Protein AF-A0A3R7QLY0-F1 (afdb_monomer)

Structure (mmCIF, N/CA/C/O backbone):
data_AF-A0A3R7QLY0-F1
#
_entry.id   AF-A0A3R7QLY0-F1
#
loop_
_atom_site.group_PDB
_atom_site.id
_atom_site.type_symbol
_atom_site.label_atom_id
_atom_site.label_alt_id
_atom_site.label_comp_id
_atom_site.label_asym_id
_atom_site.label_entity_id
_atom_site.label_seq_id
_atom_site.pdbx_PDB_ins_code
_atom_site.Cartn_x
_atom_site.Cartn_y
_atom_site.Cartn_z
_atom_site.occupancy
_atom_site.B_iso_or_equiv
_atom_site.auth_seq_id
_atom_site.auth_comp_id
_atom_site.auth_asym_id
_atom_site.auth_atom_id
_atom_site.pdbx_PDB_model_num
ATOM 1 N N . MET A 1 1 ? -19.342 34.302 -19.484 1.00 48.03 1 MET A N 1
ATOM 2 C CA . MET A 1 1 ? -20.013 32.993 -19.301 1.00 48.03 1 MET A CA 1
ATOM 3 C C . MET A 1 1 ? -18.944 31.925 -19.470 1.00 48.03 1 MET A C 1
ATOM 5 O O . MET A 1 1 ? -18.903 31.224 -20.471 1.00 48.03 1 MET A O 1
ATOM 9 N N . ASP A 1 2 ? -18.043 31.852 -18.491 1.00 50.25 2 ASP A N 1
ATOM 10 C CA . ASP A 1 2 ? -16.729 31.215 -18.619 1.00 50.25 2 ASP A CA 1
ATOM 11 C C . ASP A 1 2 ? -16.533 30.269 -17.436 1.00 50.25 2 ASP A C 1
ATOM 13 O O . ASP A 1 2 ? -15.819 30.571 -16.488 1.00 50.25 2 ASP A O 1
ATOM 17 N N . SER A 1 3 ? -17.269 29.155 -17.405 1.00 53.09 3 SER A N 1
ATOM 18 C CA . SER A 1 3 ? -17.128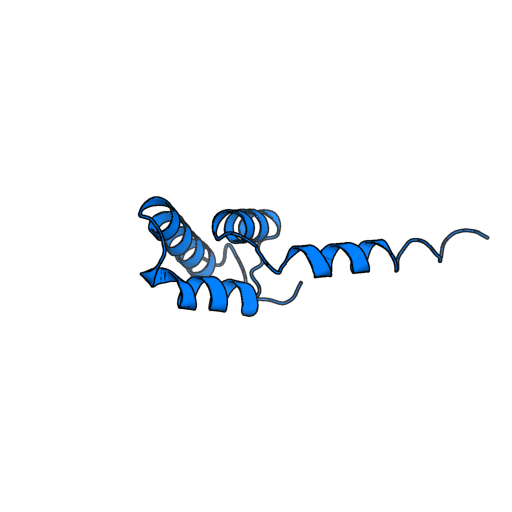 28.212 -16.284 1.00 53.09 3 SER A CA 1
ATOM 19 C C . SER A 1 3 ? -17.546 26.777 -16.599 1.00 53.09 3 SER A C 1
ATOM 21 O O . SER A 1 3 ? -18.084 26.082 -15.748 1.00 53.09 3 SER A O 1
ATOM 23 N N . LEU A 1 4 ? -17.324 26.297 -17.829 1.00 53.25 4 LEU A N 1
ATOM 24 C CA . LEU A 1 4 ? -17.610 24.891 -18.171 1.00 53.25 4 LEU A CA 1
ATOM 25 C C . LEU A 1 4 ? -16.565 24.202 -19.067 1.00 53.25 4 LEU A C 1
ATOM 27 O O . LEU A 1 4 ? -16.768 23.055 -19.450 1.00 53.25 4 LEU A O 1
ATOM 31 N N . ARG A 1 5 ? -15.416 24.830 -19.365 1.00 48.19 5 ARG A N 1
ATOM 32 C CA . ARG A 1 5 ? -14.359 24.195 -20.186 1.00 48.19 5 ARG A CA 1
ATOM 33 C C . ARG A 1 5 ? -13.162 23.618 -19.419 1.00 48.19 5 ARG A C 1
ATOM 35 O O . ARG A 1 5 ? -12.426 22.834 -20.004 1.00 48.19 5 ARG A O 1
ATOM 42 N N . SER A 1 6 ? -12.996 23.895 -18.122 1.00 46.03 6 SER A N 1
ATOM 43 C CA . SER A 1 6 ? -11.793 23.464 -17.373 1.00 46.03 6 SER A CA 1
ATOM 44 C C . SER A 1 6 ? -11.914 22.149 -16.600 1.00 46.03 6 SER A C 1
ATOM 46 O O . SER A 1 6 ? -10.951 21.737 -15.965 1.00 46.03 6 SER A O 1
ATOM 48 N N . ARG A 1 7 ? -13.057 21.451 -16.634 1.00 50.06 7 ARG A N 1
ATOM 49 C CA . ARG A 1 7 ? -13.240 20.235 -15.811 1.00 50.06 7 ARG A CA 1
ATOM 50 C C . ARG A 1 7 ? -12.915 18.922 -16.529 1.00 50.06 7 ARG A C 1
ATOM 52 O O . ARG A 1 7 ? -12.767 17.905 -15.870 1.00 50.06 7 ARG A O 1
ATOM 59 N N . VAL A 1 8 ? -12.755 18.939 -17.855 1.00 51.00 8 VAL A N 1
ATOM 60 C CA . VAL A 1 8 ? -12.517 17.716 -18.654 1.00 51.00 8 VAL A CA 1
ATOM 61 C C . VAL A 1 8 ? -11.022 17.461 -18.916 1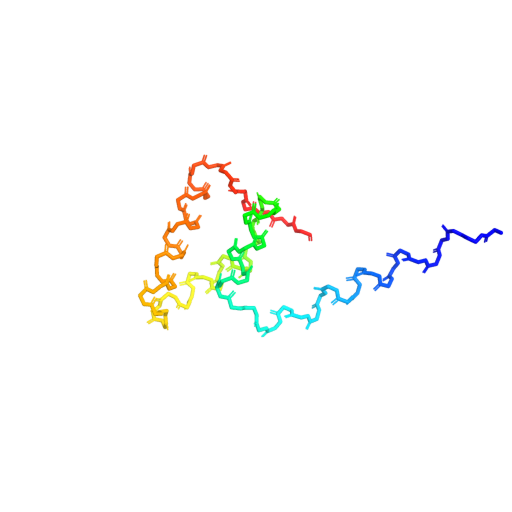.00 51.00 8 VAL A C 1
ATOM 63 O O . VAL A 1 8 ? -10.630 16.335 -19.205 1.00 51.00 8 VAL A O 1
ATOM 66 N N . ALA A 1 9 ? -10.164 18.479 -18.780 1.00 50.34 9 ALA A N 1
ATOM 67 C CA . ALA A 1 9 ? -8.723 18.346 -19.021 1.00 50.34 9 ALA A CA 1
ATOM 68 C C . ALA A 1 9 ? -7.935 17.839 -17.798 1.00 50.34 9 ALA A C 1
ATOM 70 O O . ALA A 1 9 ? -6.958 17.121 -17.973 1.00 50.34 9 ALA A O 1
ATOM 71 N N . VAL A 1 10 ? -8.381 18.153 -16.574 1.00 51.91 10 VAL A N 1
ATOM 72 C CA . VAL A 1 10 ? -7.710 17.712 -15.333 1.00 51.91 10 VAL A CA 1
ATOM 73 C C . VAL A 1 10 ? -7.867 16.210 -15.113 1.00 51.91 10 VAL A C 1
ATOM 75 O O . VAL A 1 10 ? -6.915 15.551 -14.717 1.00 51.91 10 VAL A O 1
ATOM 78 N N . ALA A 1 11 ? -9.029 15.645 -15.456 1.00 48.31 11 ALA A N 1
ATOM 79 C CA . ALA A 1 11 ? -9.226 14.205 -15.367 1.00 48.31 11 ALA A CA 1
ATOM 80 C C . ALA A 1 11 ? -8.305 13.453 -16.339 1.00 48.31 11 ALA A C 1
ATOM 82 O O . ALA A 1 11 ? -7.793 12.409 -15.987 1.00 48.31 11 ALA A O 1
ATOM 83 N N . ARG A 1 12 ? -8.032 13.984 -17.540 1.00 45.28 12 ARG A N 1
ATOM 84 C CA . ARG A 1 12 ? -7.321 13.248 -18.602 1.00 45.28 12 ARG A CA 1
ATOM 85 C C . ARG A 1 12 ? -5.815 13.072 -18.364 1.00 45.28 12 ARG A C 1
ATOM 87 O O . ARG A 1 12 ? -5.244 12.130 -18.895 1.00 45.28 12 ARG A O 1
ATOM 94 N N . ILE A 1 13 ? -5.187 13.948 -17.581 1.00 47.88 13 ILE A N 1
ATOM 95 C CA . ILE A 1 13 ? -3.746 13.869 -17.279 1.00 47.88 13 ILE A CA 1
ATOM 96 C C . ILE A 1 13 ? -3.468 12.846 -16.162 1.00 47.88 13 ILE A C 1
ATOM 98 O O . ILE A 1 13 ? -2.399 12.250 -16.141 1.00 47.88 13 ILE A O 1
ATOM 102 N N . HIS A 1 14 ? -4.449 12.555 -15.300 1.00 50.69 14 HIS A N 1
ATOM 103 C CA . HIS A 1 14 ? -4.292 11.592 -14.203 1.00 50.69 14 HIS A CA 1
ATOM 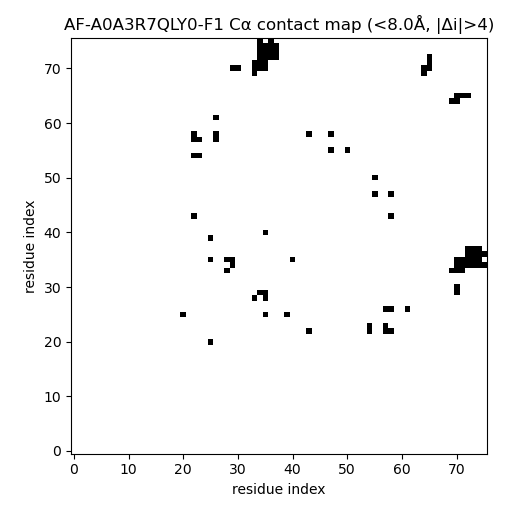104 C C . HIS A 1 14 ? -4.290 10.115 -14.657 1.00 50.69 14 HIS A C 1
ATOM 106 O O . HIS A 1 14 ? -3.858 9.250 -13.906 1.00 50.69 14 HIS A O 1
ATOM 112 N N . TRP A 1 15 ? -4.755 9.812 -15.878 1.00 47.62 15 TRP A N 1
ATOM 113 C CA . TRP A 1 15 ? -4.901 8.431 -16.378 1.00 47.62 15 TRP A CA 1
ATOM 114 C C . TRP A 1 15 ? -3.687 7.889 -17.142 1.00 47.62 15 TRP A C 1
ATOM 116 O O . TRP A 1 15 ? -3.704 6.726 -17.531 1.00 47.62 15 TRP A O 1
ATOM 126 N N . PHE A 1 16 ? -2.668 8.710 -17.421 1.00 43.59 16 PHE A N 1
ATOM 127 C CA . PHE A 1 16 ? -1.542 8.302 -18.278 1.00 43.59 16 PHE A CA 1
ATOM 128 C C . PHE A 1 16 ? -0.203 8.135 -17.546 1.00 43.59 16 PHE A C 1
ATOM 130 O O . PHE A 1 16 ? 0.733 7.604 -18.135 1.00 43.59 16 PHE A O 1
ATOM 137 N N . ASP A 1 17 ? -0.115 8.522 -16.270 1.00 46.91 17 ASP A N 1
ATOM 138 C CA . ASP A 1 17 ? 1.089 8.314 -15.443 1.00 46.91 17 ASP A CA 1
ATOM 139 C C . ASP A 1 17 ? 1.088 6.941 -14.730 1.00 46.91 17 ASP A C 1
ATOM 141 O O . ASP A 1 17 ? 2.085 6.510 -14.163 1.00 46.91 17 ASP A O 1
ATOM 145 N N . THR A 1 18 ? -0.021 6.197 -14.796 1.00 53.53 18 THR A N 1
ATOM 146 C CA . THR A 1 18 ? -0.218 4.915 -14.095 1.00 53.53 18 THR A CA 1
ATOM 147 C C . THR A 1 18 ? 0.502 3.718 -14.715 1.00 53.53 18 THR A C 1
ATOM 149 O O . THR A 1 18 ? 0.540 2.655 -14.103 1.00 53.53 18 THR A O 1
ATOM 152 N N . CYS A 1 19 ? 1.113 3.847 -15.897 1.00 51.97 19 CYS A N 1
ATOM 153 C CA . CYS A 1 19 ? 1.775 2.709 -16.550 1.00 51.97 19 CYS A CA 1
ATOM 154 C C . CYS A 1 19 ? 3.114 2.301 -15.904 1.00 51.97 19 CYS A C 1
ATOM 156 O O . CYS A 1 19 ? 3.720 1.330 -16.353 1.00 51.97 19 CYS A O 1
ATOM 158 N N . LEU A 1 20 ? 3.580 3.003 -14.863 1.00 54.44 20 LEU A N 1
ATOM 159 C CA . LEU A 1 20 ? 4.785 2.620 -14.124 1.00 54.44 20 LEU A CA 1
ATOM 160 C C . LEU A 1 20 ? 4.747 3.063 -12.649 1.00 54.44 20 LEU A C 1
ATOM 162 O O . LEU A 1 20 ? 5.732 3.586 -12.128 1.00 54.44 20 LEU A O 1
ATOM 166 N N . MET A 1 21 ? 3.612 2.896 -11.961 1.00 62.38 21 MET A N 1
ATOM 167 C CA . MET A 1 21 ? 3.563 3.214 -10.531 1.00 62.38 21 MET A CA 1
ATOM 168 C C . MET A 1 21 ? 4.313 2.168 -9.707 1.00 62.38 21 MET A C 1
ATOM 170 O O . MET A 1 21 ? 3.995 0.981 -9.726 1.00 62.38 21 MET A O 1
ATOM 174 N N . SER A 1 22 ? 5.315 2.621 -8.952 1.00 83.62 22 SER A N 1
ATOM 175 C CA . SER A 1 22 ? 6.004 1.770 -7.982 1.00 83.62 22 SER A CA 1
ATOM 176 C C . SER A 1 22 ? 5.080 1.428 -6.811 1.00 83.62 22 SER A C 1
ATOM 178 O O . SER A 1 22 ? 4.158 2.185 -6.490 1.00 83.62 22 SER A O 1
ATOM 180 N N . LEU A 1 23 ? 5.364 0.330 -6.100 1.00 84.19 23 LEU A N 1
ATOM 181 C CA . LEU A 1 23 ? 4.613 -0.043 -4.894 1.00 84.19 23 LEU A CA 1
ATOM 182 C C . LEU A 1 23 ? 4.552 1.109 -3.875 1.00 84.19 23 LEU A C 1
ATOM 184 O O . LEU A 1 23 ? 3.550 1.289 -3.185 1.00 84.19 23 LEU A O 1
ATOM 188 N N . VAL A 1 24 ? 5.614 1.915 -3.798 1.00 87.06 24 VAL A N 1
ATOM 189 C CA . VAL A 1 24 ? 5.685 3.096 -2.929 1.00 87.06 24 VAL A CA 1
ATOM 190 C C . VAL A 1 24 ? 4.635 4.138 -3.312 1.00 87.06 24 VAL A C 1
ATOM 192 O O . VAL A 1 24 ? 3.994 4.703 -2.425 1.00 87.06 24 VAL A O 1
ATOM 195 N N . GLN A 1 25 ? 4.441 4.394 -4.607 1.00 85.50 25 GLN A N 1
ATOM 196 C CA . GLN A 1 25 ? 3.431 5.343 -5.076 1.00 85.50 25 GLN A CA 1
ATOM 197 C C . GLN A 1 25 ? 2.020 4.828 -4.809 1.00 85.50 25 GLN A C 1
ATOM 199 O O . GLN A 1 25 ? 1.221 5.571 -4.245 1.00 85.50 25 GLN A O 1
ATOM 204 N N . ILE A 1 26 ? 1.760 3.550 -5.100 1.00 86.69 26 ILE A N 1
ATOM 205 C CA . ILE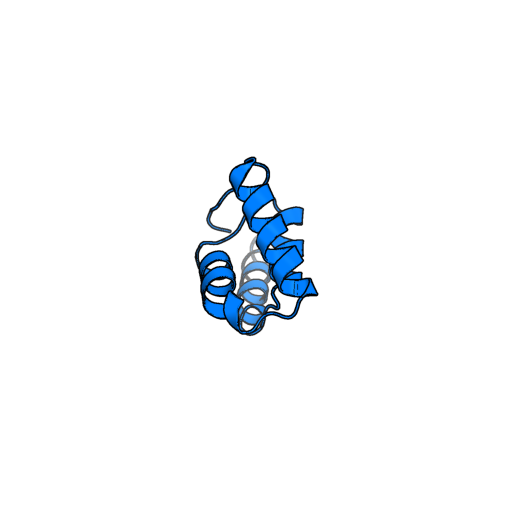 A 1 26 ? 0.482 2.896 -4.782 1.00 86.69 26 ILE A CA 1
ATOM 206 C C . ILE A 1 26 ? 0.186 3.012 -3.283 1.00 86.69 26 ILE A C 1
ATOM 208 O O . ILE A 1 26 ? -0.908 3.400 -2.884 1.00 86.69 26 ILE A O 1
ATOM 212 N N . TYR A 1 27 ? 1.176 2.730 -2.433 1.00 88.00 27 TYR A N 1
ATOM 213 C CA . TYR A 1 27 ? 1.029 2.832 -0.985 1.00 88.00 27 TYR A CA 1
ATOM 214 C C . TYR A 1 27 ? 0.702 4.263 -0.536 1.00 88.00 27 TYR A C 1
ATOM 216 O O . TYR A 1 27 ? -0.228 4.468 0.245 1.00 88.00 27 TYR A O 1
ATOM 224 N N . LEU A 1 28 ? 1.457 5.259 -1.009 1.00 88.31 28 LEU A N 1
ATOM 225 C CA . LEU A 1 28 ? 1.238 6.656 -0.629 1.00 88.31 28 LEU A CA 1
ATOM 226 C C . LEU A 1 28 ? -0.124 7.158 -1.099 1.00 88.31 28 LEU A C 1
ATOM 228 O O . LEU A 1 28 ? -0.824 7.821 -0.330 1.00 88.31 28 LEU A O 1
ATOM 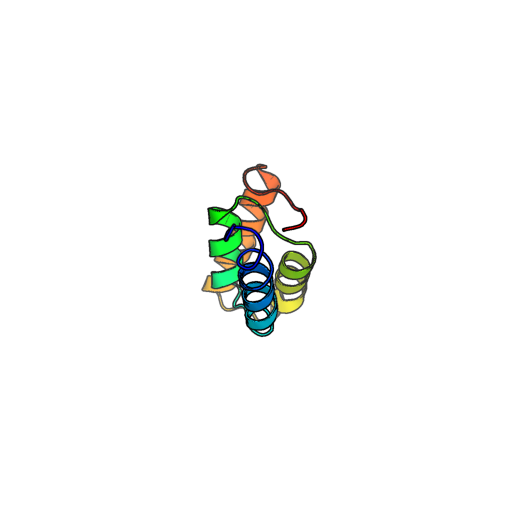232 N N . ASP A 1 29 ? -0.507 6.821 -2.326 1.00 87.62 29 ASP A N 1
ATOM 233 C CA . ASP A 1 29 ? -1.796 7.210 -2.875 1.00 87.62 29 ASP A CA 1
ATOM 234 C C . ASP A 1 29 ? -2.945 6.553 -2.103 1.00 87.62 29 ASP A C 1
ATOM 236 O O . ASP A 1 29 ? -3.897 7.235 -1.708 1.00 87.62 29 ASP A O 1
ATOM 240 N N . ALA A 1 30 ? -2.817 5.258 -1.799 1.00 88.69 30 ALA A N 1
ATOM 241 C CA . ALA A 1 30 ? -3.815 4.508 -1.052 1.00 88.69 30 ALA A CA 1
ATOM 242 C C . ALA A 1 30 ? -4.001 5.007 0.381 1.00 88.69 30 ALA A C 1
ATOM 244 O O . ALA A 1 30 ? -5.127 5.095 0.867 1.00 88.69 30 ALA A O 1
ATOM 245 N N . VAL A 1 31 ? -2.916 5.392 1.052 1.00 87.88 31 VAL A N 1
ATOM 246 C CA . VAL A 1 31 ? -2.976 5.983 2.395 1.00 87.88 31 VAL A CA 1
ATOM 247 C C . VAL A 1 31 ? -3.564 7.395 2.361 1.00 87.88 31 VAL A C 1
ATOM 249 O O . VAL A 1 31 ? -4.349 7.746 3.239 1.00 87.88 31 VAL A O 1
ATOM 252 N N . THR A 1 32 ? -3.204 8.199 1.358 1.00 88.56 32 THR A N 1
ATOM 253 C CA . THR A 1 32 ? -3.648 9.600 1.243 1.00 88.56 32 THR A CA 1
ATOM 254 C C . THR A 1 32 ? -5.146 9.691 0.985 1.00 88.56 32 THR A C 1
ATOM 256 O O . THR A 1 32 ? -5.837 10.501 1.599 1.00 88.56 32 THR A O 1
ATOM 259 N N . HIS A 1 33 ? -5.655 8.843 0.098 1.00 86.06 33 HIS A N 1
ATOM 260 C CA . HIS A 1 33 ? -7.057 8.861 -0.303 1.00 86.06 33 HIS A CA 1
ATOM 261 C C . HIS A 1 33 ? -7.908 7.802 0.402 1.00 86.06 33 HIS A C 1
ATOM 263 O O . HIS A 1 33 ? -9.117 7.762 0.191 1.00 86.06 33 HIS A O 1
ATOM 269 N N . GLN A 1 34 ? -7.290 6.945 1.219 1.00 89.50 34 GLN A N 1
ATOM 270 C CA . GLN A 1 34 ? -7.945 5.860 1.959 1.00 89.50 34 GLN A CA 1
ATOM 271 C C . GLN A 1 34 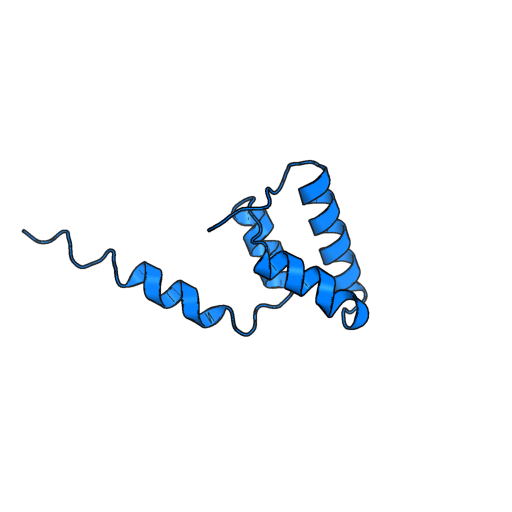? -8.684 4.848 1.064 1.00 89.50 34 GLN A C 1
ATOM 273 O O . GLN A 1 34 ? -9.593 4.145 1.511 1.00 89.50 34 GLN A O 1
ATOM 278 N N . VAL A 1 35 ? -8.290 4.748 -0.206 1.00 89.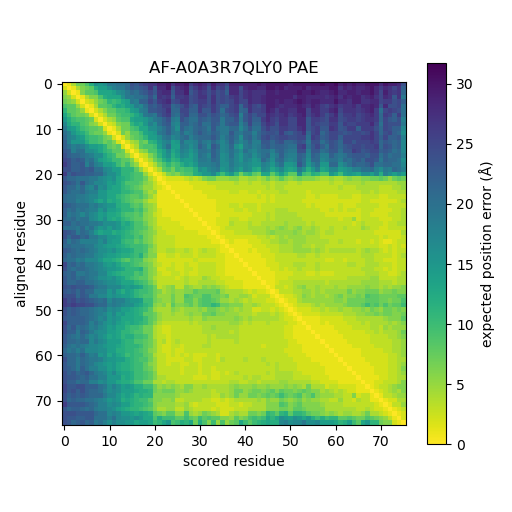06 35 VAL A N 1
ATOM 279 C CA . VAL A 1 35 ? -8.873 3.835 -1.198 1.00 89.06 35 VAL A CA 1
ATOM 280 C C . VAL A 1 35 ? -7.746 3.101 -1.917 1.00 89.06 35 VAL A C 1
ATOM 282 O O . VAL A 1 35 ? -6.677 3.649 -2.102 1.00 89.06 35 VAL A O 1
ATOM 285 N N . ILE A 1 36 ? -7.929 1.867 -2.351 1.00 89.50 36 ILE A N 1
ATOM 286 C CA . ILE A 1 36 ? -7.018 1.221 -3.302 1.00 89.50 36 ILE A CA 1
ATOM 287 C C . ILE A 1 36 ? -7.841 0.576 -4.403 1.00 89.50 36 ILE A C 1
ATOM 289 O O . ILE A 1 36 ? -8.902 0.008 -4.135 1.00 89.50 36 ILE A O 1
ATOM 293 N N . THR A 1 37 ? -7.383 0.683 -5.642 1.00 88.75 37 THR A N 1
ATOM 294 C CA . THR A 1 37 ? -8.071 0.063 -6.772 1.00 88.75 37 THR A CA 1
ATOM 295 C C . THR A 1 37 ? -7.761 -1.422 -6.859 1.00 88.75 37 THR A C 1
ATOM 297 O O . THR A 1 37 ? -6.727 -1.905 -6.397 1.00 88.75 37 THR A O 1
ATOM 300 N N . SER A 1 38 ? -8.667 -2.176 -7.479 1.00 87.00 38 SER A N 1
ATOM 301 C CA . SER A 1 38 ? -8.437 -3.599 -7.733 1.00 87.00 38 SER A CA 1
ATOM 302 C C . SER A 1 38 ? -7.226 -3.840 -8.640 1.00 87.00 38 SER A C 1
ATOM 304 O O . SER A 1 38 ? -6.567 -4.863 -8.497 1.00 87.00 38 SER A O 1
ATOM 306 N N . GLU A 1 39 ? -6.916 -2.904 -9.539 1.00 86.44 39 GLU A N 1
ATOM 307 C CA . GLU A 1 39 ? -5.768 -2.975 -10.451 1.00 86.44 39 GLU A CA 1
ATOM 308 C C . GLU A 1 39 ? -4.450 -2.799 -9.693 1.00 86.44 39 GLU A C 1
ATOM 310 O O . GLU A 1 39 ? -3.542 -3.616 -9.834 1.00 86.44 39 GLU A O 1
ATOM 315 N N . GLU A 1 40 ? -4.375 -1.793 -8.819 1.00 87.06 40 GLU A N 1
ATOM 316 C CA . GLU A 1 40 ? -3.234 -1.578 -7.927 1.00 87.06 40 GLU A CA 1
ATOM 317 C C . GLU A 1 40 ? -3.035 -2.771 -6.992 1.00 87.06 40 GLU A C 1
ATOM 319 O O . GLU A 1 40 ? -1.919 -3.261 -6.842 1.00 87.06 40 GLU A O 1
ATOM 324 N N . LEU A 1 41 ? -4.115 -3.290 -6.401 1.00 86.19 41 LEU A N 1
ATOM 325 C CA . LEU A 1 41 ? -4.044 -4.456 -5.524 1.00 86.19 41 LEU A CA 1
ATOM 326 C C . LEU A 1 41 ? -3.573 -5.709 -6.279 1.00 86.19 41 LEU A C 1
ATOM 328 O O . LEU A 1 41 ? -2.751 -6.462 -5.760 1.00 86.19 41 LEU A O 1
ATOM 332 N N . ALA A 1 42 ? -4.053 -5.918 -7.508 1.00 86.56 42 ALA A N 1
ATOM 333 C CA . ALA A 1 42 ? -3.603 -7.010 -8.366 1.00 86.56 42 ALA A CA 1
ATOM 334 C C . ALA A 1 42 ? -2.125 -6.859 -8.752 1.00 86.56 42 ALA A C 1
ATOM 336 O O . ALA A 1 42 ? -1.401 -7.853 -8.766 1.00 86.56 42 ALA A O 1
ATOM 337 N N . TYR A 1 43 ? -1.656 -5.632 -8.997 1.00 85.88 43 TYR A N 1
ATOM 338 C CA . TYR A 1 43 ? -0.238 -5.350 -9.209 1.00 85.88 43 TYR A CA 1
ATOM 339 C C . TYR A 1 43 ? 0.592 -5.697 -7.968 1.00 85.88 43 TYR A C 1
ATOM 341 O O . TYR A 1 43 ? 1.599 -6.392 -8.091 1.00 85.88 43 TYR A O 1
ATOM 349 N N . VAL A 1 44 ? 0.155 -5.282 -6.772 1.00 84.94 44 VAL A N 1
ATOM 350 C CA . VAL A 1 44 ? 0.848 -5.621 -5.519 1.00 84.94 44 VAL A CA 1
ATOM 351 C C . VAL A 1 44 ? 0.906 -7.132 -5.324 1.00 84.94 44 VAL A C 1
ATOM 353 O O . VAL A 1 44 ? 1.976 -7.648 -5.032 1.00 84.94 44 VAL A O 1
ATOM 356 N N . ALA A 1 45 ? -0.207 -7.842 -5.514 1.00 86.19 45 ALA A N 1
ATOM 357 C CA . ALA A 1 45 ? -0.275 -9.292 -5.343 1.00 86.19 45 ALA A CA 1
ATOM 358 C C . ALA A 1 45 ? 0.541 -10.064 -6.398 1.00 86.19 45 ALA A C 1
ATOM 360 O O . ALA A 1 45 ? 1.143 -11.083 -6.077 1.00 86.19 45 ALA A O 1
ATOM 361 N N . GLY A 1 46 ? 0.568 -9.585 -7.644 1.00 84.75 46 GLY A N 1
ATOM 362 C CA . GLY A 1 46 ? 1.248 -10.247 -8.759 1.00 84.75 46 GLY A CA 1
ATOM 363 C C . GLY A 1 46 ? 2.762 -10.035 -8.809 1.00 84.75 46 GLY A C 1
ATOM 364 O O . GLY A 1 46 ? 3.448 -10.844 -9.421 1.00 84.75 46 GLY A O 1
ATOM 365 N N . ASN A 1 47 ? 3.281 -8.981 -8.169 1.00 84.38 47 ASN A N 1
ATOM 366 C CA . ASN A 1 47 ? 4.712 -8.646 -8.162 1.00 84.38 47 ASN A CA 1
ATOM 367 C C . ASN A 1 47 ? 5.378 -8.888 -6.792 1.00 84.38 47 ASN A C 1
ATOM 369 O O . ASN A 1 47 ? 6.512 -8.463 -6.588 1.00 84.38 47 ASN A O 1
ATOM 373 N N . GLN A 1 48 ? 4.709 -9.567 -5.843 1.00 79.31 48 GLN A N 1
ATOM 374 C CA . GLN A 1 48 ? 5.279 -9.810 -4.505 1.00 79.31 48 GLN A CA 1
ATOM 375 C C . GLN A 1 48 ? 6.611 -10.570 -4.538 1.00 79.31 48 GLN A C 1
ATOM 377 O O . GLN A 1 48 ? 7.467 -10.323 -3.689 1.00 79.31 48 GLN A O 1
ATOM 382 N N . ASP A 1 49 ? 6.792 -11.459 -5.517 1.00 81.81 49 ASP A N 1
ATOM 383 C CA . ASP A 1 49 ? 8.007 -12.266 -5.671 1.00 81.81 49 ASP A CA 1
ATOM 384 C C . ASP A 1 49 ? 9.224 -11.437 -6.123 1.00 81.81 49 ASP A C 1
ATOM 386 O O . ASP A 1 49 ? 10.360 -11.797 -5.814 1.00 81.81 49 ASP A O 1
ATOM 390 N N . ASP A 1 50 ? 8.987 -10.304 -6.792 1.00 85.00 50 ASP A N 1
ATOM 391 C CA . ASP A 1 50 ? 10.023 -9.399 -7.307 1.00 85.00 50 ASP A CA 1
ATOM 392 C C . ASP A 1 50 ? 10.337 -8.239 -6.344 1.00 85.00 50 ASP A C 1
ATOM 394 O O . ASP A 1 50 ? 11.254 -7.453 -6.585 1.00 85.00 50 ASP A O 1
ATOM 398 N N . PHE A 1 51 ? 9.591 -8.122 -5.242 1.00 85.31 51 PHE A N 1
ATOM 399 C CA . PHE A 1 51 ? 9.741 -7.031 -4.286 1.00 85.31 51 PHE A CA 1
ATOM 400 C C . PHE A 1 51 ? 10.962 -7.182 -3.384 1.00 85.31 51 PHE A C 1
ATOM 402 O O . PHE A 1 51 ? 11.193 -8.218 -2.748 1.00 85.31 51 PHE A O 1
ATOM 409 N N . ASP A 1 52 ? 11.671 -6.070 -3.201 1.00 87.94 52 ASP A N 1
ATOM 410 C CA . ASP A 1 52 ? 12.739 -5.962 -2.215 1.00 87.94 52 ASP A CA 1
ATOM 411 C C . ASP A 1 52 ? 12.195 -6.065 -0.778 1.00 87.94 52 ASP A C 1
ATOM 413 O O . ASP A 1 52 ? 11.023 -5.814 -0.492 1.00 87.94 52 ASP A O 1
ATOM 417 N N . ARG A 1 53 ? 13.068 -6.328 0.207 1.00 87.38 53 ARG A N 1
ATOM 418 C CA . ARG A 1 53 ? 12.681 -6.392 1.639 1.00 87.38 53 ARG A CA 1
ATOM 419 C C . ARG A 1 53 ? 11.883 -5.177 2.133 1.00 87.38 53 ARG A C 1
ATOM 421 O O . ARG A 1 53 ? 11.107 -5.297 3.081 1.00 87.38 53 ARG A O 1
ATOM 428 N N . THR A 1 54 ? 12.125 -3.997 1.566 1.00 87.19 54 THR A N 1
ATOM 429 C CA . THR A 1 54 ? 11.389 -2.769 1.907 1.00 87.19 54 THR A CA 1
ATOM 430 C C . THR A 1 54 ? 9.983 -2.794 1.320 1.00 87.19 54 THR A C 1
ATOM 432 O O . THR A 1 54 ? 9.021 -2.464 2.010 1.00 87.19 54 THR A O 1
ATOM 435 N N . GLU A 1 55 ? 9.855 -3.232 0.075 1.00 87.19 55 GLU A N 1
ATOM 436 C CA . GLU A 1 55 ? 8.587 -3.340 -0.636 1.00 87.19 55 GLU A CA 1
ATOM 437 C C . GLU A 1 55 ? 7.702 -4.443 -0.044 1.00 87.19 55 GLU A C 1
ATOM 439 O O . GLU A 1 55 ? 6.514 -4.230 0.182 1.00 87.19 55 GLU A O 1
ATOM 444 N N . GLN A 1 56 ? 8.283 -5.565 0.377 1.00 88.44 56 GLN A N 1
ATOM 445 C CA . GLN A 1 56 ? 7.568 -6.606 1.129 1.00 88.44 56 GLN A CA 1
ATOM 446 C C . GLN A 1 56 ? 6.980 -6.081 2.453 1.00 88.44 56 GLN A C 1
ATOM 448 O O . GLN A 1 56 ? 5.869 -6.427 2.847 1.00 88.44 56 GLN A O 1
ATOM 453 N N . LYS A 1 57 ? 7.693 -5.188 3.152 1.00 89.75 57 LYS A N 1
ATOM 454 C CA . LYS A 1 57 ? 7.152 -4.537 4.359 1.00 89.75 57 LYS A CA 1
ATOM 455 C C . LYS A 1 57 ? 6.020 -3.568 4.029 1.00 89.75 57 LYS A C 1
ATOM 457 O O . LYS A 1 57 ? 5.090 -3.435 4.823 1.00 89.75 57 LYS A O 1
ATOM 462 N N . LEU A 1 58 ? 6.115 -2.865 2.901 1.00 88.69 58 LEU A N 1
ATOM 463 C CA . LEU A 1 58 ? 5.087 -1.926 2.457 1.00 88.69 58 LEU A CA 1
ATOM 464 C C . LEU A 1 58 ? 3.809 -2.646 2.030 1.00 88.69 58 LEU A C 1
ATOM 466 O O . LEU A 1 58 ? 2.735 -2.248 2.472 1.00 88.69 58 LEU A O 1
ATOM 470 N N . SER A 1 59 ? 3.924 -3.716 1.246 1.00 88.38 59 SER A N 1
ATOM 471 C CA . SER A 1 59 ? 2.789 -4.554 0.842 1.00 88.38 59 SER A CA 1
ATOM 472 C C . SER A 1 59 ? 2.098 -5.179 2.054 1.00 88.38 59 SER A C 1
ATOM 474 O O . SER A 1 59 ? 0.895 -4.995 2.217 1.00 88.38 59 SER A O 1
ATOM 476 N N . ALA A 1 60 ? 2.845 -5.768 2.994 1.00 90.12 60 ALA A N 1
ATOM 477 C CA . ALA A 1 60 ? 2.267 -6.294 4.235 1.00 90.12 60 ALA A CA 1
ATOM 478 C C . ALA A 1 60 ? 1.556 -5.210 5.072 1.00 90.12 60 ALA A C 1
ATOM 480 O O . ALA A 1 60 ? 0.502 -5.440 5.669 1.00 90.12 60 ALA A O 1
ATOM 481 N N . ARG A 1 61 ? 2.113 -3.993 5.119 1.00 90.69 61 ARG A N 1
ATOM 482 C CA . ARG A 1 61 ? 1.483 -2.862 5.814 1.00 90.69 61 ARG A CA 1
ATOM 483 C C . ARG A 1 61 ? 0.213 -2.394 5.105 1.00 90.69 61 ARG A C 1
ATOM 485 O O . ARG A 1 61 ? -0.750 -2.039 5.779 1.00 90.69 61 ARG A O 1
ATOM 492 N N . LEU A 1 62 ? 0.210 -2.393 3.777 1.00 88.19 62 LEU A N 1
ATOM 493 C CA . LEU A 1 62 ? -0.950 -2.063 2.956 1.00 88.19 62 LEU A CA 1
ATOM 494 C C . LEU A 1 62 ? -2.082 -3.072 3.180 1.00 88.19 62 LEU A C 1
ATOM 496 O O . LEU A 1 62 ? -3.204 -2.668 3.471 1.00 88.19 62 LEU A O 1
ATOM 500 N N . GLU A 1 63 ? -1.772 -4.368 3.158 1.00 88.88 63 GLU A N 1
ATOM 501 C CA . GLU A 1 63 ? -2.719 -5.440 3.486 1.00 88.88 63 GLU A CA 1
ATOM 502 C C . GLU A 1 63 ? -3.299 -5.277 4.894 1.00 88.88 63 GLU A C 1
ATOM 504 O O . GLU A 1 63 ? -4.509 -5.397 5.088 1.00 88.88 63 GLU A O 1
ATOM 509 N N . HIS A 1 64 ? -2.465 -4.928 5.878 1.00 91.38 64 HIS A N 1
ATOM 510 C CA . HIS A 1 64 ? -2.936 -4.655 7.234 1.00 91.38 64 HIS A CA 1
ATOM 511 C C . HIS A 1 64 ? -3.895 -3.456 7.292 1.00 91.38 64 HIS A C 1
ATOM 513 O O . HIS A 1 64 ? -4.920 -3.521 7.968 1.00 91.38 64 HIS A O 1
ATOM 519 N N . LEU A 1 65 ? -3.602 -2.370 6.570 1.00 88.88 65 LEU A N 1
ATOM 520 C CA . LEU A 1 65 ? -4.480 -1.195 6.501 1.00 88.88 65 LEU A CA 1
ATOM 521 C C . LEU A 1 65 ? -5.831 -1.524 5.854 1.00 88.88 65 LEU A C 1
ATOM 523 O O . LEU A 1 65 ? -6.859 -1.028 6.320 1.00 88.88 65 LEU A O 1
ATOM 527 N N . ILE A 1 66 ? -5.834 -2.382 4.833 1.00 87.75 66 ILE A N 1
ATOM 528 C CA . ILE A 1 66 ? -7.060 -2.891 4.206 1.00 87.75 66 ILE A CA 1
ATOM 529 C C . ILE A 1 66 ? -7.832 -3.770 5.199 1.00 87.75 66 ILE A C 1
ATOM 531 O O . ILE A 1 66 ? -9.020 -3.553 5.428 1.00 87.75 66 ILE A O 1
ATOM 535 N N . SER A 1 67 ? -7.154 -4.713 5.859 1.00 88.81 67 SER A N 1
ATOM 536 C CA . SER A 1 67 ? -7.769 -5.623 6.835 1.00 88.81 67 SER A CA 1
ATOM 537 C C . SER A 1 67 ? -8.355 -4.900 8.050 1.00 88.81 67 SER A C 1
ATOM 539 O O . SER A 1 67 ? -9.367 -5.342 8.590 1.00 88.81 67 SER A O 1
ATOM 541 N N . CYS A 1 68 ? -7.733 -3.808 8.494 1.00 90.38 68 CYS A N 1
ATOM 542 C CA . CYS A 1 68 ? -8.228 -2.973 9.589 1.00 90.38 68 CYS A CA 1
ATOM 543 C C . CYS A 1 68 ? -9.336 -1.999 9.150 1.00 90.38 68 CYS A C 1
ATOM 545 O O . CYS A 1 68 ? -9.843 -1.247 9.980 1.00 90.38 68 CYS A O 1
ATOM 547 N N . GLY A 1 69 ? -9.692 -1.968 7.860 1.00 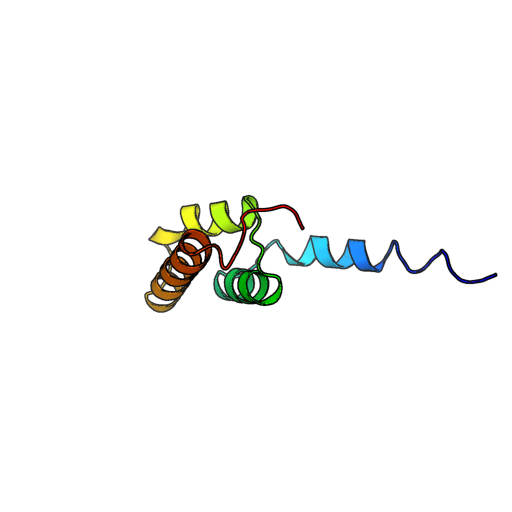87.06 69 GLY A N 1
ATOM 548 C CA . GLY A 1 69 ? -10.700 -1.060 7.307 1.00 87.06 69 GLY A CA 1
ATOM 549 C C . GLY A 1 69 ? -10.253 0.402 7.221 1.00 87.06 69 GLY A C 1
ATOM 550 O O . GLY A 1 69 ? -11.088 1.286 7.061 1.00 87.06 69 GLY A O 1
ATOM 551 N N . SER A 1 70 ? -8.948 0.675 7.340 1.00 88.31 70 SER A N 1
ATOM 552 C CA . SER A 1 70 ? -8.384 2.025 7.178 1.00 88.31 70 SER A CA 1
ATOM 553 C C . SER A 1 70 ? -8.276 2.438 5.710 1.00 88.31 70 SER A C 1
ATOM 555 O O . SER A 1 70 ? -8.289 3.626 5.404 1.00 88.31 70 SER A O 1
ATOM 557 N N . ILE A 1 71 ? -8.158 1.457 4.813 1.00 89.88 71 ILE A N 1
ATOM 558 C CA . ILE A 1 71 ? -8.183 1.637 3.362 1.00 89.88 71 ILE A CA 1
ATOM 559 C C . ILE A 1 71 ? -9.266 0.717 2.805 1.00 89.88 71 ILE A C 1
ATOM 561 O O . ILE A 1 71 ? -9.317 -0.463 3.146 1.00 89.88 71 ILE A O 1
ATOM 565 N N . SER A 1 72 ? -10.130 1.251 1.947 1.00 88.38 72 SER A N 1
ATOM 566 C CA . SER A 1 72 ? -11.164 0.465 1.266 1.00 88.38 72 SER A CA 1
ATOM 567 C C . SER A 1 72 ? -10.718 0.070 -0.137 1.00 88.38 72 SER A C 1
ATOM 569 O O . SER A 1 72 ? -10.107 0.867 -0.842 1.00 88.38 72 SER A O 1
ATOM 571 N N . VAL A 1 73 ? -11.065 -1.138 -0.581 1.00 86.69 73 VAL A N 1
ATOM 572 C CA . VAL A 1 73 ? -10.902 -1.508 -1.993 1.00 86.69 73 VAL A CA 1
ATOM 573 C C . VAL A 1 73 ? -12.060 -0.898 -2.779 1.00 86.69 73 VAL A C 1
ATOM 575 O O . VAL A 1 73 ? -13.221 -1.173 -2.471 1.00 86.69 73 VAL A O 1
ATOM 578 N N . GLY A 1 74 ? -11.768 -0.047 -3.759 1.00 82.31 74 GLY A N 1
ATOM 579 C CA . GLY A 1 74 ? -12.792 0.722 -4.461 1.00 82.31 74 GLY A CA 1
ATOM 580 C C . GLY A 1 74 ? -12.334 1.279 -5.802 1.00 82.31 74 GLY A C 1
ATOM 581 O O . GLY A 1 74 ? -11.251 0.978 -6.288 1.00 82.31 74 GLY A O 1
ATOM 582 N N . PHE A 1 75 ? -13.191 2.092 -6.409 1.00 70.88 75 PHE A N 1
ATOM 583 C CA . PHE A 1 75 ? -12.916 2.771 -7.674 1.00 70.88 75 PHE A CA 1
ATOM 584 C C . PHE A 1 75 ? -12.592 4.240 -7.390 1.00 70.88 75 PHE A C 1
ATOM 586 O O . PHE A 1 75 ? -13.169 4.823 -6.468 1.00 70.88 75 PHE A O 1
ATOM 593 N N . ARG A 1 76 ? -11.671 4.816 -8.163 1.00 65.38 76 ARG A N 1
ATOM 594 C CA . ARG A 1 76 ? -11.219 6.208 -8.046 1.00 65.38 76 ARG A CA 1
ATOM 595 C C . ARG A 1 76 ? -11.645 7.017 -9.260 1.00 65.38 76 ARG A C 1
ATOM 597 O O . ARG A 1 76 ? -11.623 6.445 -10.372 1.00 65.38 76 ARG A O 1
#

Foldseek 3Di:
DPDDPPPPVVVVVVPPVPPDDDLVNQLVVQLVVLEHEPVNLCVLVVCCVVDDPVSVVSSVVSVVCCVVSSHDHDDD

Solvent-accessible surface area (backbone atoms only — not comparable to full-atom values): 4702 Å² total; per-residue (Å²): 143,87,85,79,78,75,73,69,61,63,60,62,62,68,71,70,66,64,87,72,65,49,72,66,53,54,50,53,51,21,64,74,70,32,37,38,38,67,66,59,50,48,50,55,68,73,42,55,89,78,44,50,81,67,50,50,52,50,51,54,50,50,52,48,35,40,74,71,66,66,24,43,83,43,88,133

Radius of gyration: 15.1 Å; Cα contacts (8 Å, |Δi|>4): 49; chains: 1; bounding box: 33×45×30 Å

Mean predicted aligned error: 10.26 Å

Sequence (76 aa):
MDSLRSRVAVARIHWFDTCLMSLVQIYLDAVTHQVITSEELAYVAGNQDDFDRTEQKLSARLEHLISCGSISVGFR

pLDDT: mean 76.49, std 16.76, range [43.59, 91.38]

Nearest PDB structures (foldseek):
  1o4w-assembly1_A-2  TM=5.896E-01  e=9.501E+00  Archaeoglobus fulgidus

Secondary structure (DSSP, 8-state):
---SS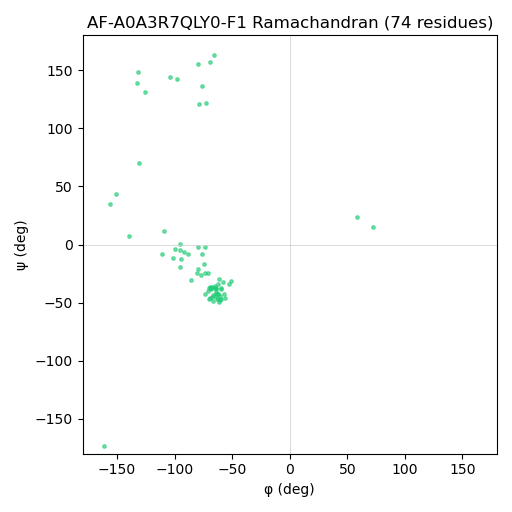SHHHHHHHTTSSGGG--HHHHHHHHHHHSEE-HHHHHHHHHTGGG--HHHHHHHHHHHHHHHTTSSEE---